Protein AF-A0A1S3QV33-F1 (afdb_monomer)

pLDDT: mean 90.19, std 11.42, range [51.88, 98.81]

Structure (mmCIF, N/CA/C/O backbone):
data_AF-A0A1S3QV33-F1
#
_entry.id   AF-A0A1S3QV33-F1
#
loop_
_atom_site.group_PDB
_atom_site.id
_atom_site.type_symbol
_atom_site.label_atom_id
_atom_site.label_alt_id
_atom_site.label_comp_id
_atom_site.label_asym_id
_atom_site.label_entity_id
_atom_site.label_seq_id
_atom_site.pdbx_PDB_ins_code
_atom_site.Cartn_x
_atom_site.Cartn_y
_atom_site.Cartn_z
_atom_site.occupancy
_atom_site.B_iso_or_equiv
_atom_site.auth_seq_id
_atom_site.auth_comp_id
_atom_site.auth_asym_id
_atom_site.auth_atom_id
_atom_site.pdbx_PDB_model_num
ATOM 1 N N . MET A 1 1 ? -14.586 26.625 14.816 1.00 51.88 1 MET A N 1
ATOM 2 C CA . MET A 1 1 ? -14.197 25.669 15.879 1.00 51.88 1 MET A CA 1
ATOM 3 C C . MET A 1 1 ? -14.855 24.284 15.679 1.00 51.88 1 MET A C 1
ATOM 5 O O . MET A 1 1 ? -15.322 23.700 16.640 1.00 51.88 1 MET A O 1
ATOM 9 N N . VAL A 1 2 ? -14.914 23.746 14.443 1.00 61.03 2 VAL A N 1
ATOM 10 C CA . VAL A 1 2 ? -15.863 22.649 14.089 1.00 61.03 2 VAL A CA 1
ATOM 11 C C . VAL A 1 2 ? -15.194 21.387 13.500 1.00 61.03 2 VAL A C 1
ATOM 13 O O . VAL A 1 2 ? -15.803 20.328 13.431 1.00 61.03 2 VAL A O 1
ATOM 16 N N . LYS A 1 3 ? -13.914 21.447 13.099 1.00 63.41 3 LYS A N 1
ATOM 17 C CA . LYS A 1 3 ? -13.247 20.318 12.416 1.00 63.41 3 LYS A CA 1
ATOM 18 C C . LYS A 1 3 ? -12.828 19.188 13.367 1.00 63.41 3 LYS A C 1
ATOM 20 O O . LYS A 1 3 ? -12.924 18.021 13.009 1.00 63.41 3 LYS A O 1
ATOM 25 N N . ALA A 1 4 ? -12.397 19.536 14.580 1.00 67.69 4 ALA A N 1
ATOM 26 C CA . ALA A 1 4 ? -11.996 18.555 15.588 1.00 67.69 4 ALA A CA 1
ATOM 27 C C . ALA A 1 4 ? -13.192 17.729 16.097 1.00 67.69 4 ALA A C 1
ATOM 29 O O . ALA A 1 4 ? -13.063 16.530 16.315 1.00 67.69 4 ALA A O 1
ATOM 30 N N . THR A 1 5 ? -14.366 18.352 16.229 1.00 71.94 5 THR A N 1
ATOM 31 C CA . THR A 1 5 ? -15.606 17.702 16.676 1.00 71.94 5 THR A CA 1
ATOM 32 C C . THR A 1 5 ? -16.156 16.714 15.649 1.00 71.94 5 THR A C 1
ATOM 34 O O . THR A 1 5 ? -16.565 15.624 16.036 1.00 71.94 5 THR A O 1
ATOM 37 N N . ALA A 1 6 ? -16.087 17.029 14.352 1.00 72.31 6 ALA A N 1
ATOM 38 C CA . ALA A 1 6 ? -16.498 16.102 13.292 1.00 72.31 6 ALA A CA 1
ATOM 39 C C . ALA A 1 6 ? -15.635 14.821 13.269 1.00 72.31 6 ALA A C 1
ATOM 41 O O . ALA A 1 6 ? -16.159 13.713 13.242 1.00 72.31 6 ALA A O 1
ATOM 42 N N . GLN A 1 7 ? -14.310 14.963 13.399 1.00 73.75 7 GLN A N 1
ATOM 43 C CA . GLN A 1 7 ? -13.377 13.824 13.457 1.00 73.75 7 GLN A CA 1
ATOM 44 C C . GLN A 1 7 ? -13.532 12.961 14.718 1.00 73.75 7 GLN A C 1
ATOM 46 O O . GLN A 1 7 ? -13.098 11.808 14.746 1.00 73.75 7 GLN A O 1
ATOM 51 N N . LEU A 1 8 ? -14.089 13.531 15.789 1.00 73.38 8 LEU A N 1
ATOM 52 C CA . LEU A 1 8 ? -14.433 12.796 17.002 1.00 73.38 8 LEU A CA 1
ATOM 53 C C . LEU A 1 8 ? -15.736 12.010 16.814 1.00 73.38 8 LEU A C 1
ATOM 55 O O . LEU A 1 8 ? -15.776 10.850 17.209 1.00 73.38 8 LEU A O 1
ATOM 59 N N . GLN A 1 9 ? -16.753 12.589 16.162 1.00 76.94 9 GLN A N 1
ATOM 60 C CA . GLN A 1 9 ? -18.022 11.904 15.874 1.00 76.94 9 GLN A CA 1
ATOM 61 C C . GLN A 1 9 ? -17.847 10.663 14.993 1.00 76.94 9 GLN A C 1
ATOM 63 O O . GLN A 1 9 ? -18.471 9.645 15.263 1.00 76.94 9 GLN A O 1
ATOM 68 N N . GLU A 1 10 ? -16.939 10.694 14.016 1.00 85.25 10 GLU A N 1
ATOM 69 C CA . GLU A 1 10 ? -16.618 9.528 13.172 1.00 85.25 10 GLU A CA 1
ATOM 70 C C . GLU A 1 10 ? -16.055 8.325 13.956 1.00 85.25 10 GLU A C 1
ATOM 72 O O . GLU A 1 10 ? -15.995 7.214 13.434 1.00 85.25 10 GLU A O 1
ATOM 77 N N . LYS A 1 11 ? -15.625 8.525 15.208 1.00 92.06 11 LYS A N 1
ATOM 78 C CA . LYS A 1 11 ? -15.072 7.472 16.076 1.00 92.06 11 LYS A CA 1
ATOM 79 C C . LYS A 1 11 ? -16.078 6.946 17.093 1.00 92.06 11 LYS A C 1
ATOM 81 O O . LYS A 1 11 ? -15.696 6.138 17.942 1.00 92.06 11 LYS A O 1
ATOM 86 N N . ILE A 1 12 ? -17.326 7.403 17.035 1.00 95.19 12 ILE A N 1
ATOM 87 C CA . ILE A 1 12 ? -18.394 7.016 17.953 1.00 95.19 12 ILE A CA 1
ATOM 88 C C . ILE A 1 12 ? -19.408 6.152 17.206 1.00 95.19 12 ILE A C 1
ATOM 90 O O . ILE A 1 12 ? -19.854 6.480 16.112 1.00 95.19 12 ILE A O 1
ATOM 94 N N . CYS A 1 13 ? -19.780 5.028 17.811 1.00 95.69 13 CYS A N 1
ATOM 95 C CA . CYS A 1 13 ? -20.847 4.166 17.328 1.00 95.69 13 CYS A CA 1
ATOM 96 C C . CYS A 1 13 ? -22.185 4.906 17.368 1.00 95.69 13 CYS A C 1
ATOM 98 O O . CYS A 1 13 ? -22.626 5.328 18.437 1.00 95.69 13 CYS A O 1
ATOM 100 N N . SER A 1 14 ? -22.857 4.979 16.221 1.00 93.69 14 SER A N 1
ATOM 101 C CA . SER A 1 14 ? -24.175 5.602 16.057 1.00 93.69 14 SER A CA 1
ATOM 102 C C . SER A 1 14 ? -25.280 4.949 16.891 1.00 93.69 14 SER A C 1
ATOM 104 O O . SER A 1 14 ? -26.233 5.624 17.262 1.00 93.69 14 SER A O 1
ATOM 106 N N . HIS A 1 15 ? -25.164 3.651 17.187 1.00 93.75 15 HIS A N 1
ATOM 107 C CA . HIS A 1 15 ? -26.192 2.891 17.908 1.00 93.75 15 HIS A CA 1
ATOM 108 C C . HIS A 1 15 ? -26.019 2.935 19.427 1.00 93.75 15 HIS A C 1
ATOM 110 O O . HIS A 1 15 ? -26.995 2.925 20.168 1.00 93.75 15 HIS A O 1
ATOM 116 N N . HIS A 1 16 ? -24.772 2.981 19.893 1.00 95.94 16 HIS A N 1
ATOM 117 C CA . HIS A 1 16 ? -24.439 2.746 21.298 1.00 95.94 16 HIS A CA 1
ATOM 118 C C . HIS A 1 16 ? -23.801 3.950 21.996 1.00 95.94 16 HIS A C 1
ATOM 120 O O . HIS A 1 16 ? -23.610 3.911 23.213 1.00 95.94 16 HIS A O 1
ATOM 126 N N . ASP A 1 17 ? -23.428 4.989 21.242 1.00 94.50 17 ASP A N 1
ATOM 127 C CA . ASP A 1 17 ? -22.710 6.164 21.745 1.00 94.50 17 ASP A CA 1
ATOM 128 C C . ASP A 1 17 ? -21.451 5.762 22.547 1.00 94.50 17 ASP A C 1
ATOM 130 O O . ASP A 1 17 ? -21.244 6.103 23.717 1.00 94.50 17 ASP A O 1
ATOM 134 N N . LYS A 1 18 ? -20.642 4.885 21.939 1.00 95.50 18 LYS A N 1
ATOM 135 C CA . LYS A 1 18 ? -19.381 4.343 22.483 1.00 95.50 18 LYS A CA 1
ATOM 136 C C . LYS A 1 18 ? -18.292 4.403 21.423 1.00 95.50 18 LYS A C 1
ATOM 138 O O . LYS A 1 18 ? -18.596 4.347 20.234 1.00 95.50 18 LYS A O 1
ATOM 143 N N . LEU A 1 19 ? -17.031 4.468 21.844 1.00 95.94 19 LEU A N 1
ATOM 144 C CA . LEU A 1 19 ? -15.897 4.498 20.921 1.00 95.94 19 LEU A CA 1
ATOM 145 C C . LEU A 1 19 ? -15.810 3.220 20.070 1.00 95.94 19 LEU A C 1
ATOM 147 O O . LEU A 1 19 ? -16.067 2.108 20.539 1.00 95.94 19 LEU A O 1
ATOM 151 N N . LEU A 1 20 ? -15.419 3.396 18.810 1.00 97.31 20 LEU A N 1
ATOM 152 C CA . LEU A 1 20 ? -15.164 2.324 17.849 1.00 97.31 20 LEU A CA 1
ATOM 153 C C . LEU A 1 20 ? -13.761 1.729 18.062 1.00 97.31 20 LEU A C 1
ATOM 155 O O . LEU A 1 20 ? -12.813 2.033 17.336 1.00 97.31 20 LEU A O 1
ATOM 159 N N . GLU A 1 21 ? -13.613 0.921 19.110 1.00 97.50 21 GLU A N 1
ATOM 160 C CA . GLU A 1 21 ? -12.320 0.360 19.541 1.00 97.50 21 GLU A CA 1
ATOM 161 C C . GLU A 1 21 ? -12.072 -1.076 19.064 1.00 97.50 21 GLU A C 1
ATOM 163 O O . GLU A 1 21 ? -10.967 -1.603 19.219 1.00 97.50 21 GLU A O 1
ATOM 168 N N . VAL A 1 22 ? -13.072 -1.702 18.444 1.00 98.31 22 VAL A N 1
ATOM 169 C CA . VAL A 1 22 ? -13.009 -3.067 17.918 1.00 98.31 22 VAL A CA 1
ATOM 170 C C . VAL A 1 22 ? -13.102 -3.015 16.397 1.00 98.31 22 VAL A C 1
ATOM 172 O O . VAL A 1 22 ? -13.780 -2.164 15.836 1.00 98.31 22 VAL A O 1
ATOM 175 N N . TYR A 1 23 ? -12.408 -3.912 15.711 1.00 98.56 23 TYR A N 1
ATOM 176 C CA . TYR A 1 23 ? -12.533 -4.111 14.277 1.00 98.56 23 TYR A CA 1
ATOM 177 C C . TYR A 1 23 ? -13.100 -5.501 14.009 1.00 98.56 23 TYR A C 1
ATOM 179 O O . TYR A 1 23 ? -12.523 -6.503 14.435 1.00 98.56 23 TYR A O 1
ATOM 187 N N . CYS A 1 24 ? -14.224 -5.559 13.300 1.00 98.50 24 CYS A N 1
ATOM 188 C CA . CYS A 1 24 ? -14.791 -6.796 12.790 1.00 98.50 24 CYS A CA 1
ATOM 189 C C . CYS A 1 24 ? -14.147 -7.121 11.442 1.00 98.50 24 CYS A C 1
ATOM 191 O O . CYS A 1 24 ? -14.271 -6.354 10.488 1.00 98.50 24 CYS A O 1
ATOM 193 N N . ARG A 1 25 ? -13.450 -8.255 11.355 1.00 98.31 25 ARG A N 1
ATOM 194 C CA . ARG A 1 25 ? -12.799 -8.725 10.126 1.00 98.31 25 ARG A CA 1
ATOM 195 C C . ARG A 1 25 ? -13.782 -9.319 9.136 1.00 98.31 25 ARG A C 1
ATOM 197 O O . ARG A 1 25 ? -13.601 -9.112 7.942 1.00 98.31 25 ARG A O 1
ATOM 204 N N . THR A 1 26 ? -14.819 -9.987 9.633 1.00 98.38 26 THR A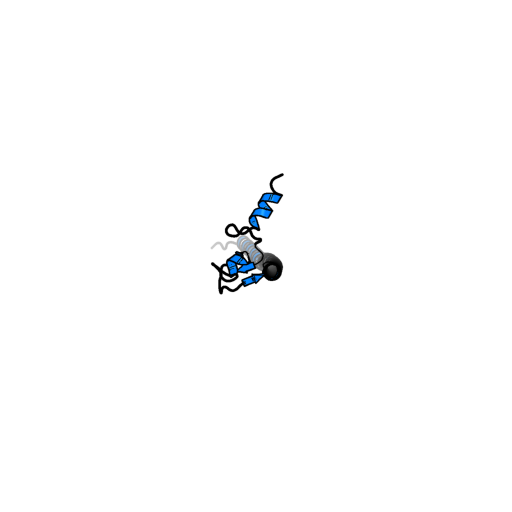 N 1
ATOM 205 C CA . THR A 1 26 ? -15.895 -10.545 8.807 1.00 98.38 26 THR A CA 1
ATOM 206 C C . THR A 1 26 ? -16.569 -9.453 7.976 1.00 98.38 26 THR A C 1
ATOM 208 O O . THR A 1 26 ? -16.659 -9.580 6.758 1.00 98.38 26 THR A O 1
ATOM 211 N N . ASP A 1 27 ? -16.927 -8.336 8.615 1.00 97.94 27 ASP A N 1
ATOM 212 C CA . ASP A 1 27 ? -17.643 -7.229 7.960 1.00 97.94 27 ASP A CA 1
ATOM 213 C C . ASP A 1 27 ? -16.732 -6.067 7.547 1.00 97.94 27 ASP A C 1
ATOM 215 O O . ASP A 1 27 ? -17.171 -5.101 6.932 1.00 97.94 27 ASP A O 1
ATOM 219 N N . GLN A 1 28 ? -15.447 -6.149 7.892 1.00 97.50 28 GLN A N 1
ATOM 220 C CA . GLN A 1 28 ? -14.415 -5.161 7.583 1.00 97.50 28 GLN A CA 1
ATOM 221 C C . GLN A 1 28 ? -14.720 -3.732 8.068 1.00 97.50 28 GLN A C 1
ATOM 223 O O . GLN A 1 28 ? -14.476 -2.753 7.360 1.00 97.50 28 GLN A O 1
ATOM 228 N N . GLN A 1 29 ? -15.195 -3.601 9.306 1.00 96.75 29 GLN A N 1
ATOM 229 C CA . GLN A 1 29 ? -15.601 -2.318 9.885 1.00 96.75 29 GLN A CA 1
ATOM 230 C C . GLN A 1 29 ? -15.155 -2.139 11.337 1.00 96.75 29 GLN A C 1
ATOM 232 O O . GLN A 1 29 ? -15.010 -3.103 12.091 1.00 96.75 29 GLN A O 1
ATOM 237 N N . CYS A 1 30 ? -14.952 -0.881 11.736 1.00 97.38 30 CYS A N 1
ATOM 238 C CA . CYS A 1 30 ? -14.743 -0.520 13.135 1.00 97.38 30 CYS A CA 1
ATOM 239 C C . CYS A 1 30 ? -16.097 -0.451 13.853 1.00 97.38 30 CYS A C 1
ATOM 241 O O . CYS A 1 30 ? -16.995 0.255 13.406 1.00 97.38 30 CYS A O 1
ATOM 243 N N . ILE A 1 31 ? -16.213 -1.140 14.982 1.00 97.94 31 ILE A N 1
ATOM 244 C CA . ILE A 1 31 ? -17.416 -1.261 15.810 1.00 97.94 31 ILE A CA 1
ATOM 245 C C . ILE A 1 31 ? -17.071 -0.961 17.277 1.00 97.94 31 ILE A C 1
ATOM 247 O O . ILE A 1 31 ? -15.900 -0.935 17.666 1.00 97.94 31 ILE A O 1
ATOM 251 N N . CYS A 1 32 ? -18.078 -0.716 18.116 1.00 98.00 32 CYS A N 1
ATOM 252 C CA . CYS A 1 32 ? -17.865 -0.612 19.561 1.00 98.00 32 CYS A CA 1
ATOM 253 C C . CYS A 1 32 ? -17.968 -1.988 20.234 1.00 98.00 32 CYS A C 1
ATOM 255 O O . CYS A 1 32 ? -18.406 -2.964 19.628 1.00 98.00 32 CYS A O 1
ATOM 257 N N . TYR A 1 33 ? -17.615 -2.068 21.518 1.00 96.94 33 TYR A N 1
ATOM 258 C CA . TYR A 1 33 ? -17.691 -3.325 22.266 1.00 96.94 33 TYR A CA 1
ATOM 259 C C . TYR A 1 33 ? -19.121 -3.892 22.366 1.00 96.94 33 TYR A C 1
ATOM 261 O O . TYR A 1 33 ? -19.300 -5.103 22.297 1.00 96.94 33 TYR A O 1
ATOM 269 N N . LEU A 1 34 ? -20.155 -3.047 22.458 1.00 97.75 34 LEU A N 1
ATOM 270 C CA . LEU A 1 34 ? -21.543 -3.524 22.554 1.00 97.75 34 LEU A CA 1
ATOM 271 C C . LEU A 1 34 ? -22.013 -4.208 21.261 1.00 97.75 34 LEU A C 1
ATOM 273 O O . LEU A 1 34 ? -22.610 -5.277 21.327 1.00 97.75 34 LEU A O 1
ATOM 277 N N . CYS A 1 35 ? -21.621 -3.680 20.098 1.00 97.88 35 CYS A N 1
ATOM 278 C CA . CYS A 1 35 ? -21.863 -4.300 18.793 1.00 97.88 35 CYS A CA 1
ATOM 279 C C . CYS A 1 35 ? -21.315 -5.734 18.699 1.00 97.88 35 CYS A C 1
ATOM 281 O O . CYS A 1 35 ? -21.901 -6.561 18.009 1.00 97.88 35 CYS A O 1
ATOM 283 N N . THR A 1 36 ? -20.224 -6.058 19.409 1.00 97.44 36 THR A N 1
ATOM 284 C CA . THR A 1 36 ? -19.654 -7.421 19.407 1.00 97.44 36 THR A CA 1
ATOM 285 C C . THR A 1 36 ? -20.557 -8.449 20.086 1.00 97.44 36 THR A C 1
ATOM 287 O O . THR A 1 36 ? -20.441 -9.642 19.817 1.00 97.44 36 THR A O 1
ATOM 290 N N . MET A 1 37 ? -21.439 -7.997 20.979 1.00 96.06 37 MET A N 1
ATOM 291 C CA . MET A 1 37 ? -22.360 -8.850 21.731 1.00 96.06 37 MET A CA 1
ATOM 292 C C . MET A 1 37 ? -23.749 -8.932 21.085 1.00 96.06 37 MET A C 1
ATOM 294 O O . MET A 1 37 ? -24.555 -9.761 21.511 1.00 96.06 37 MET A O 1
ATOM 298 N N . ASP A 1 38 ? -24.007 -8.099 20.075 1.00 95.38 38 ASP A N 1
ATOM 299 C CA . ASP A 1 38 ? -25.293 -7.962 19.393 1.00 95.38 38 ASP A CA 1
ATOM 300 C C . ASP A 1 38 ? -25.152 -8.324 17.902 1.00 95.38 38 ASP A C 1
ATOM 302 O O . ASP A 1 38 ? -24.912 -9.489 17.584 1.00 95.38 38 ASP A O 1
ATOM 306 N N . GLU A 1 39 ? -25.215 -7.345 16.994 1.00 97.00 39 GLU A N 1
ATOM 307 C CA . GLU A 1 39 ? -25.162 -7.545 15.535 1.00 97.00 39 GLU A CA 1
ATOM 308 C C . GLU A 1 39 ? -23.934 -8.339 15.049 1.00 97.00 39 GLU A C 1
ATOM 310 O O . GLU A 1 39 ? -24.046 -9.132 14.119 1.00 97.00 39 GLU A O 1
ATOM 315 N N . HIS A 1 40 ? -22.775 -8.190 15.703 1.00 97.88 40 HIS A N 1
ATOM 316 C CA . HIS A 1 40 ? -21.525 -8.862 15.314 1.00 97.88 40 HIS A CA 1
ATOM 317 C C . HIS A 1 40 ? -21.185 -10.065 16.198 1.00 97.88 40 HIS A C 1
ATOM 319 O O . HIS A 1 40 ? -20.021 -10.473 16.295 1.00 97.88 40 HIS A O 1
ATOM 325 N N . LYS A 1 41 ? -22.179 -10.636 16.883 1.00 97.69 41 LYS A N 1
ATOM 326 C CA . LYS A 1 41 ? -21.964 -11.783 17.762 1.00 97.69 41 LYS A CA 1
ATOM 327 C C . LYS A 1 41 ? -21.450 -12.989 16.975 1.00 97.69 41 LYS A C 1
ATOM 329 O O . LYS A 1 41 ? -22.115 -13.515 16.091 1.00 97.69 41 LYS A O 1
ATOM 334 N N . GLY A 1 42 ? -20.269 -13.468 17.363 1.00 97.44 42 GLY A N 1
ATOM 335 C CA . GLY A 1 42 ? -19.613 -14.620 16.737 1.00 97.44 42 GLY A CA 1
ATOM 336 C C . GLY A 1 42 ? -18.788 -14.288 15.489 1.00 97.44 42 GLY A C 1
ATOM 337 O O . GLY A 1 42 ? -18.207 -15.201 14.908 1.00 97.44 42 GLY A O 1
ATOM 338 N N . HIS A 1 43 ? -18.697 -13.018 15.086 1.00 98.62 43 HIS A N 1
ATOM 339 C CA . HIS A 1 43 ? -17.799 -12.604 14.009 1.00 98.62 43 HIS A CA 1
ATOM 340 C C . HIS A 1 43 ? -16.336 -12.603 14.468 1.00 98.62 43 HIS A C 1
ATOM 342 O O . HIS A 1 43 ? -16.036 -12.450 15.657 1.00 98.62 43 HIS A O 1
ATOM 348 N N . ASP A 1 44 ? -15.412 -12.724 13.510 1.00 98.50 44 ASP A N 1
ATOM 349 C CA . ASP A 1 44 ? -13.989 -12.540 13.791 1.00 98.50 44 ASP A CA 1
ATOM 350 C C . ASP A 1 44 ? -13.746 -11.066 14.126 1.00 98.50 44 ASP A C 1
ATOM 352 O O . ASP A 1 44 ? -13.988 -10.171 13.307 1.00 98.50 44 ASP A O 1
ATOM 356 N N . THR A 1 45 ? -13.313 -10.806 15.355 1.00 98.50 45 THR A N 1
ATOM 357 C CA . THR A 1 45 ? -13.101 -9.458 15.872 1.00 98.50 45 THR A CA 1
ATOM 358 C C . THR A 1 45 ? -11.753 -9.356 16.568 1.00 98.50 45 THR A C 1
ATOM 360 O O . THR A 1 45 ? -11.287 -10.271 17.245 1.00 98.50 45 THR A O 1
ATOM 363 N N . VAL A 1 46 ? -11.116 -8.202 16.404 1.00 98.44 46 VAL A N 1
ATOM 364 C CA . VAL A 1 46 ? -9.839 -7.845 17.033 1.00 98.44 46 VAL A CA 1
ATOM 365 C C . VAL A 1 46 ? -9.895 -6.396 17.507 1.00 98.44 46 VAL A C 1
ATOM 367 O O . VAL A 1 46 ? -10.817 -5.662 17.159 1.00 98.44 46 VAL A O 1
ATOM 370 N N . SER A 1 47 ? -8.912 -5.925 18.276 1.00 98.56 47 SER A N 1
ATOM 371 C CA . SER A 1 47 ? -8.858 -4.491 18.585 1.00 98.56 47 SER A CA 1
ATOM 372 C C . SER A 1 47 ? -8.562 -3.673 17.322 1.00 98.56 47 SER A C 1
ATOM 374 O O . SER A 1 47 ? -7.736 -4.050 16.485 1.00 98.56 47 SER A O 1
ATOM 376 N N . ALA A 1 48 ? -9.192 -2.505 17.198 1.00 97.69 48 ALA A N 1
ATOM 377 C CA . ALA A 1 48 ? -8.964 -1.596 16.076 1.00 97.69 48 ALA A CA 1
ATOM 378 C C . ALA A 1 48 ? -7.511 -1.091 16.015 1.00 97.69 48 ALA A C 1
ATOM 380 O O . ALA A 1 48 ? -7.024 -0.697 14.953 1.00 97.69 48 ALA A O 1
ATOM 381 N N . ALA A 1 49 ? -6.803 -1.080 17.149 1.00 97.94 49 ALA A N 1
ATOM 382 C CA . ALA A 1 49 ? -5.379 -0.769 17.203 1.00 97.94 49 ALA A CA 1
ATOM 383 C C . ALA A 1 49 ? -4.526 -1.898 16.602 1.00 97.94 49 ALA A C 1
ATOM 385 O O . ALA A 1 49 ? -3.660 -1.620 15.773 1.00 97.94 49 ALA A O 1
ATOM 386 N N . ALA A 1 50 ? -4.792 -3.157 16.969 1.00 98.44 50 ALA A N 1
ATOM 387 C CA . ALA A 1 50 ? -4.065 -4.304 16.430 1.00 98.44 50 ALA A CA 1
ATOM 388 C C . ALA A 1 50 ? -4.273 -4.434 14.915 1.00 98.44 50 ALA A C 1
ATOM 390 O O . ALA A 1 50 ? -3.301 -4.567 14.172 1.00 98.44 50 ALA A O 1
ATOM 391 N N . GLU A 1 51 ? -5.519 -4.305 14.448 1.00 98.44 51 GLU A N 1
ATOM 392 C CA . GLU A 1 51 ? -5.813 -4.351 13.015 1.00 98.44 51 GLU A CA 1
ATOM 393 C C . GLU A 1 51 ? -5.139 -3.203 12.25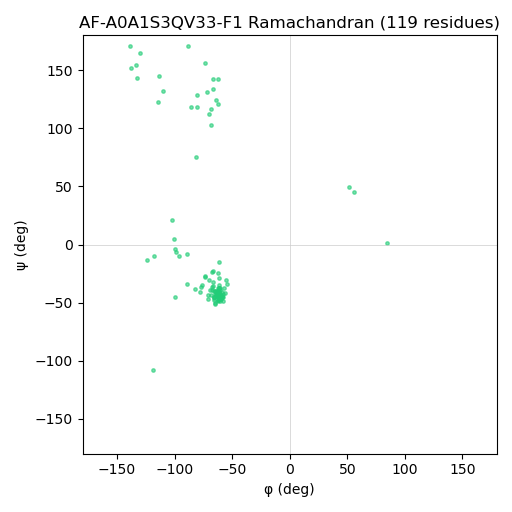3 1.00 98.44 51 GLU A C 1
ATOM 395 O O . GLU A 1 51 ? -4.592 -3.419 11.172 1.00 98.44 51 GLU A O 1
ATOM 400 N N . ARG A 1 52 ? -5.115 -1.983 12.811 1.00 98.00 52 ARG A N 1
ATOM 401 C CA . ARG A 1 52 ? -4.396 -0.859 12.188 1.00 98.00 52 ARG A CA 1
ATOM 402 C C . ARG A 1 52 ? -2.914 -1.150 12.022 1.00 98.00 52 ARG A C 1
ATOM 404 O O . ARG A 1 52 ? -2.379 -0.881 10.952 1.00 98.00 52 ARG A O 1
ATOM 411 N N . THR A 1 53 ? -2.263 -1.688 13.050 1.00 98.56 53 THR A N 1
ATOM 412 C CA . THR A 1 53 ? -0.844 -2.057 12.981 1.00 98.56 53 THR A CA 1
ATOM 413 C C . THR A 1 53 ? -0.600 -3.081 11.877 1.00 98.56 53 THR A C 1
ATOM 415 O O . THR A 1 53 ? 0.314 -2.912 11.070 1.00 98.56 53 THR A O 1
ATOM 418 N N . GLU A 1 54 ? -1.449 -4.104 11.790 1.00 98.38 54 GLU A N 1
ATOM 419 C CA . GLU A 1 54 ? -1.327 -5.143 10.770 1.00 98.38 54 GLU A CA 1
ATOM 420 C C . GLU A 1 54 ? -1.558 -4.596 9.355 1.00 98.38 54 GLU A C 1
ATOM 422 O O . GLU A 1 54 ? -0.724 -4.794 8.469 1.00 98.38 54 GLU A O 1
ATOM 427 N N . LYS A 1 55 ? -2.624 -3.816 9.138 1.00 97.81 55 LYS A N 1
ATOM 428 C CA . LYS A 1 55 ? -2.879 -3.174 7.840 1.00 97.81 55 LYS A CA 1
ATOM 429 C C . LYS A 1 55 ? -1.772 -2.197 7.450 1.00 97.81 55 LYS A C 1
ATOM 431 O O . LYS A 1 55 ? -1.359 -2.181 6.294 1.00 97.81 55 LYS A O 1
ATOM 436 N N . GLN A 1 56 ? -1.245 -1.418 8.394 1.00 98.62 56 GLN A N 1
ATOM 437 C CA . GLN A 1 56 ? -0.133 -0.500 8.137 1.00 98.62 56 GLN A CA 1
ATOM 438 C C . GLN A 1 56 ? 1.131 -1.258 7.710 1.00 98.62 56 GLN A C 1
ATOM 440 O O . GLN A 1 56 ? 1.819 -0.837 6.778 1.00 98.62 56 GLN A O 1
ATOM 445 N N . ARG A 1 57 ? 1.418 -2.399 8.348 1.00 98.56 57 ARG A N 1
ATOM 446 C CA . ARG A 1 57 ? 2.526 -3.287 7.976 1.00 98.56 57 ARG A CA 1
ATOM 447 C C . ARG A 1 57 ? 2.345 -3.837 6.559 1.00 98.56 57 ARG A C 1
ATOM 449 O O . ARG A 1 57 ? 3.274 -3.765 5.755 1.00 98.56 57 ARG A O 1
ATOM 456 N N . GLN A 1 58 ? 1.155 -4.344 6.235 1.00 98.50 58 GLN A N 1
ATOM 457 C CA . GLN A 1 58 ? 0.837 -4.860 4.899 1.00 98.50 58 GLN A CA 1
ATOM 458 C C . GLN A 1 58 ? 0.953 -3.775 3.818 1.00 98.50 58 GLN A C 1
ATOM 460 O O . GLN A 1 58 ? 1.556 -4.012 2.769 1.00 98.50 58 GLN A O 1
ATOM 465 N N . LEU A 1 59 ? 0.442 -2.569 4.087 1.00 98.62 59 LEU A N 1
ATOM 466 C CA . LEU A 1 59 ? 0.580 -1.418 3.192 1.00 98.62 59 LEU A CA 1
ATOM 467 C C . LEU A 1 59 ? 2.051 -1.060 2.959 1.00 98.62 59 LEU A C 1
ATOM 469 O O . LEU A 1 59 ? 2.445 -0.867 1.810 1.00 98.62 59 LEU A O 1
ATOM 473 N N . GLY A 1 60 ? 2.871 -1.045 4.014 1.00 98.56 60 GLY A N 1
ATOM 474 C CA . GLY A 1 60 ? 4.311 -0.804 3.903 1.00 98.56 60 GLY A CA 1
ATOM 475 C C . GLY A 1 60 ? 5.012 -1.827 3.004 1.00 98.56 60 GLY A C 1
ATOM 476 O O . GLY A 1 60 ? 5.767 -1.449 2.109 1.00 98.56 60 GLY A O 1
ATOM 477 N N . MET A 1 61 ? 4.706 -3.118 3.164 1.00 98.62 61 MET A N 1
ATOM 478 C CA . MET A 1 61 ? 5.246 -4.170 2.292 1.00 98.62 61 MET A CA 1
ATOM 479 C C . MET A 1 61 ? 4.791 -4.014 0.835 1.00 98.62 61 MET A C 1
ATOM 481 O O . MET A 1 61 ? 5.588 -4.171 -0.092 1.00 98.62 61 MET A O 1
ATOM 485 N N . SER A 1 62 ? 3.514 -3.688 0.616 1.00 98.56 62 SER A N 1
ATOM 486 C CA . SER A 1 62 ? 2.982 -3.452 -0.728 1.00 98.56 62 SER A CA 1
ATOM 487 C C . SER A 1 62 ? 3.666 -2.256 -1.394 1.00 98.56 62 SER A C 1
ATOM 489 O O . SER A 1 62 ? 4.050 -2.336 -2.561 1.00 98.56 62 SER A O 1
ATOM 491 N N . GLN A 1 63 ? 3.879 -1.168 -0.651 1.00 98.75 63 GLN A N 1
ATOM 492 C CA . GLN A 1 63 ? 4.582 0.018 -1.136 1.00 98.75 63 GLN A CA 1
ATOM 493 C C . GLN A 1 63 ? 6.026 -0.306 -1.538 1.00 98.75 63 GLN A C 1
ATOM 495 O O . GLN A 1 63 ? 6.447 0.066 -2.633 1.00 98.75 63 GLN A O 1
ATOM 500 N N . GLN A 1 64 ? 6.755 -1.060 -0.707 1.00 98.69 64 GLN A N 1
ATOM 501 C CA . GLN A 1 64 ? 8.112 -1.519 -1.026 1.00 98.69 64 GLN A CA 1
ATOM 502 C C . GLN A 1 64 ? 8.142 -2.351 -2.312 1.00 98.69 64 GLN A C 1
ATOM 504 O O . GLN A 1 64 ? 8.978 -2.117 -3.183 1.00 98.69 64 GLN A O 1
ATOM 509 N N . LYS A 1 65 ? 7.189 -3.275 -2.484 1.00 98.69 65 LYS A N 1
ATOM 510 C CA . LYS A 1 65 ? 7.094 -4.104 -3.694 1.00 98.69 65 LYS A CA 1
ATOM 511 C C . LYS A 1 65 ? 6.814 -3.273 -4.948 1.00 98.69 65 LYS A C 1
ATOM 513 O O . LYS A 1 65 ? 7.371 -3.550 -6.008 1.00 98.69 65 LYS A O 1
ATOM 518 N N . VAL A 1 66 ? 5.951 -2.261 -4.849 1.00 98.75 66 VAL A N 1
ATOM 519 C CA . VAL A 1 66 ? 5.687 -1.334 -5.962 1.00 98.75 66 VAL A CA 1
ATOM 520 C C . VAL A 1 66 ? 6.947 -0.542 -6.311 1.00 98.75 66 VAL A C 1
ATOM 522 O O . VAL A 1 66 ? 7.287 -0.447 -7.487 1.00 98.75 66 VAL A O 1
ATOM 525 N N . GLN A 1 67 ? 7.670 -0.036 -5.310 1.00 98.75 67 GLN A N 1
ATOM 526 C CA . GLN A 1 67 ? 8.906 0.717 -5.519 1.00 98.75 67 GLN A CA 1
ATOM 527 C C . GLN A 1 67 ? 10.005 -0.136 -6.166 1.00 98.75 67 GLN A C 1
ATOM 529 O O . GLN A 1 67 ? 10.654 0.320 -7.103 1.00 98.75 67 GLN A O 1
ATOM 534 N N . GLN A 1 68 ? 10.173 -1.386 -5.727 1.00 98.81 68 GLN A N 1
ATOM 535 C CA . GLN A 1 68 ? 11.124 -2.319 -6.332 1.00 98.81 68 GLN A CA 1
ATOM 536 C C . GLN A 1 68 ? 10.795 -2.571 -7.808 1.00 98.81 68 GLN A C 1
ATOM 538 O O . GLN A 1 68 ? 11.656 -2.425 -8.671 1.00 98.81 68 GLN A O 1
ATOM 543 N N . ARG A 1 69 ? 9.525 -2.869 -8.116 1.00 98.75 69 ARG A N 1
ATOM 544 C CA . ARG A 1 69 ? 9.079 -3.070 -9.502 1.00 98.75 69 ARG A CA 1
ATOM 545 C C . ARG A 1 69 ? 9.291 -1.825 -10.355 1.00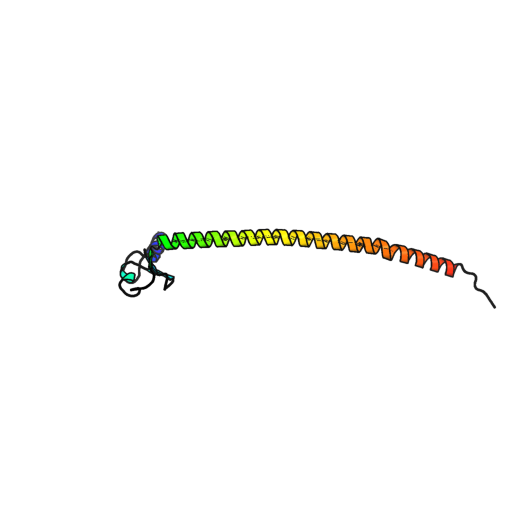 98.75 69 ARG A C 1
ATOM 547 O O . ARG A 1 69 ? 9.613 -1.948 -11.529 1.00 98.75 69 ARG A O 1
ATOM 554 N N . PHE A 1 70 ? 9.091 -0.637 -9.792 1.00 98.75 70 PHE A N 1
ATOM 555 C CA . PHE A 1 70 ? 9.343 0.610 -10.504 1.00 98.75 70 PHE A CA 1
ATOM 556 C C . PHE A 1 70 ? 10.826 0.744 -10.882 1.00 98.75 70 PHE A C 1
ATOM 558 O O . PHE A 1 70 ? 11.130 0.945 -12.053 1.00 98.75 70 PHE A O 1
ATOM 565 N N . GLN A 1 71 ? 11.739 0.516 -9.934 1.00 98.75 71 GLN A N 1
ATOM 566 C CA . GLN A 1 71 ? 13.187 0.556 -10.182 1.00 98.75 71 GLN A CA 1
ATOM 567 C C . GLN A 1 71 ? 13.639 -0.484 -11.216 1.00 98.75 71 GLN A C 1
ATOM 569 O O . GLN A 1 71 ? 14.462 -0.189 -12.083 1.00 98.75 71 GLN A O 1
ATOM 574 N N . GLU A 1 72 ? 13.086 -1.698 -11.159 1.00 98.81 72 GLU A N 1
ATOM 575 C CA . GLU A 1 72 ? 13.342 -2.738 -12.163 1.00 98.81 72 GLU A CA 1
ATOM 576 C C . GLU A 1 72 ? 12.918 -2.273 -13.560 1.00 98.81 72 GLU A C 1
ATOM 578 O O . GLU A 1 72 ? 13.692 -2.388 -14.510 1.00 98.81 72 GLU A O 1
ATOM 583 N N . ARG A 1 73 ? 11.731 -1.666 -13.687 1.00 98.81 73 ARG A N 1
ATOM 584 C CA . ARG A 1 73 ? 11.241 -1.141 -14.970 1.00 98.81 73 ARG A CA 1
ATOM 585 C C . ARG A 1 73 ? 12.055 0.041 -15.484 1.00 98.81 73 ARG A C 1
ATOM 587 O O . ARG A 1 73 ? 12.273 0.130 -16.689 1.00 98.81 73 ARG A O 1
ATOM 594 N N . GLU A 1 74 ? 12.542 0.918 -14.611 1.00 98.75 74 GLU A N 1
ATOM 595 C CA . GLU A 1 74 ? 13.464 1.991 -15.008 1.00 98.75 74 GLU A CA 1
ATOM 596 C C . GLU A 1 74 ? 14.776 1.431 -15.571 1.00 98.75 74 GLU A C 1
ATOM 598 O O . GLU A 1 74 ? 15.289 1.931 -16.577 1.00 98.75 74 GLU A O 1
ATOM 603 N N . LYS A 1 75 ? 15.304 0.363 -14.961 1.00 98.75 75 LYS A N 1
ATOM 604 C CA . LYS A 1 75 ? 16.501 -0.321 -15.454 1.00 98.75 75 LYS A CA 1
ATOM 605 C C . LYS A 1 75 ? 16.255 -0.972 -16.817 1.00 98.75 75 LYS A C 1
ATOM 607 O O . LYS A 1 75 ? 17.025 -0.718 -17.741 1.00 98.75 75 LYS A O 1
ATOM 612 N N . GLU A 1 76 ? 15.176 -1.743 -16.957 1.00 98.69 76 GLU A N 1
ATOM 613 C CA . GLU A 1 76 ? 14.787 -2.368 -18.231 1.00 98.69 76 GLU A CA 1
ATOM 614 C C . GLU A 1 76 ? 14.622 -1.323 -19.345 1.00 98.69 76 GLU A C 1
ATOM 616 O O . GLU A 1 76 ? 15.087 -1.518 -20.468 1.00 98.69 76 GLU A O 1
ATOM 621 N N . LEU A 1 77 ? 14.005 -0.177 -19.034 1.00 98.81 77 LEU A N 1
ATOM 622 C CA . LEU A 1 77 ? 13.825 0.909 -19.995 1.00 98.81 77 LEU A CA 1
ATOM 623 C C . LEU A 1 77 ? 15.169 1.472 -20.471 1.00 98.81 77 LEU A C 1
ATOM 625 O O . LEU A 1 77 ? 15.345 1.713 -21.666 1.00 98.81 77 LEU A O 1
ATOM 629 N N . LYS A 1 78 ? 16.126 1.661 -19.558 1.00 98.62 78 LYS A N 1
ATOM 630 C CA . LYS A 1 78 ? 17.467 2.150 -19.896 1.00 98.62 78 LYS A CA 1
ATOM 631 C C . LYS A 1 78 ? 18.234 1.156 -20.771 1.00 98.62 7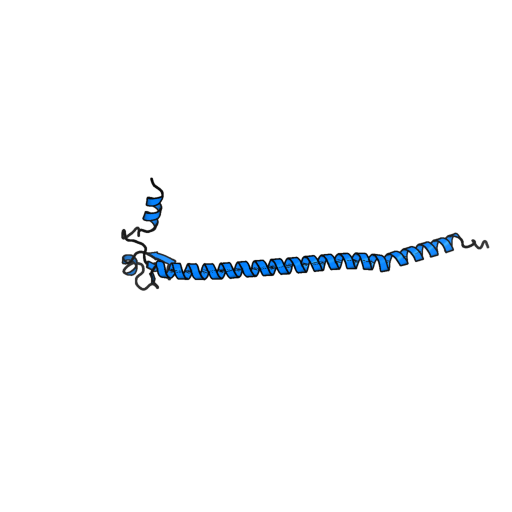8 LYS A C 1
ATOM 633 O O . LYS A 1 78 ? 18.874 1.567 -21.738 1.00 98.62 78 LYS A O 1
ATOM 638 N N . GLU A 1 79 ? 18.155 -0.136 -20.460 1.00 98.56 79 GLU A N 1
ATOM 639 C CA . GLU A 1 79 ? 18.770 -1.198 -21.266 1.00 98.56 79 GLU A CA 1
ATOM 640 C C . GLU A 1 79 ? 18.166 -1.241 -22.675 1.00 98.56 79 GLU A C 1
ATOM 642 O O . GLU A 1 79 ? 18.895 -1.277 -23.669 1.00 98.56 79 GLU A O 1
ATOM 647 N N . LEU A 1 80 ? 16.838 -1.131 -22.782 1.00 98.50 80 LEU A N 1
ATOM 648 C CA . LEU A 1 80 ? 16.150 -1.084 -24.069 1.00 98.50 80 LEU A CA 1
ATOM 649 C C . LEU A 1 80 ? 16.550 0.151 -24.891 1.00 98.50 80 LEU A C 1
ATOM 651 O O . LEU A 1 80 ? 16.798 0.038 -26.091 1.00 98.50 80 LEU A O 1
ATOM 655 N N . GLN A 1 81 ? 16.661 1.322 -24.259 1.00 98.44 81 GLN A N 1
ATOM 656 C CA . GLN A 1 81 ? 17.128 2.545 -24.922 1.00 98.44 81 GLN A CA 1
ATOM 657 C C . GLN A 1 81 ? 18.546 2.384 -25.486 1.00 98.44 81 GLN A C 1
ATOM 659 O O . GLN A 1 81 ? 18.798 2.773 -26.627 1.00 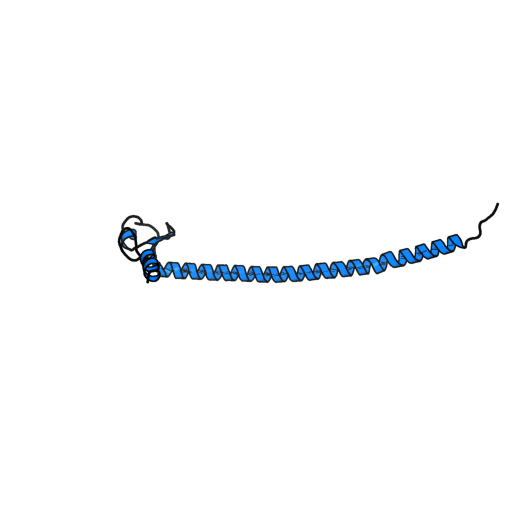98.44 81 GLN A O 1
ATOM 664 N N . GLN A 1 82 ? 19.458 1.774 -24.722 1.00 98.12 82 GLN A N 1
ATOM 665 C CA . GLN A 1 82 ? 20.822 1.496 -25.180 1.00 98.12 82 GLN A CA 1
ATOM 666 C C . GLN A 1 82 ? 20.843 0.511 -26.354 1.00 98.12 82 GLN A C 1
ATOM 668 O O . GLN A 1 82 ? 21.557 0.743 -27.330 1.00 98.12 82 GLN A O 1
ATOM 673 N N . ALA A 1 83 ? 20.038 -0.552 -26.294 1.00 97.56 83 ALA A N 1
ATOM 674 C CA . ALA A 1 83 ? 19.933 -1.528 -27.375 1.00 97.56 83 ALA A CA 1
ATOM 675 C C . ALA A 1 83 ? 19.416 -0.887 -28.674 1.00 97.56 83 ALA A C 1
ATOM 677 O O . ALA A 1 83 ? 19.980 -1.111 -29.746 1.00 97.56 83 ALA A O 1
ATOM 678 N N . VAL A 1 84 ? 18.390 -0.034 -28.579 1.00 97.69 84 VAL A N 1
ATOM 679 C CA . VAL A 1 84 ? 17.855 0.714 -29.725 1.00 97.69 84 VAL A CA 1
ATOM 680 C C . VAL A 1 84 ? 18.914 1.635 -30.329 1.00 97.69 84 VAL A C 1
ATOM 682 O O . VAL A 1 84 ? 19.047 1.691 -31.551 1.00 97.69 84 VAL A O 1
ATOM 685 N N . GLU A 1 85 ? 19.683 2.348 -29.507 1.00 96.81 85 GLU A N 1
ATOM 686 C CA . GLU A 1 85 ? 20.718 3.254 -30.007 1.00 96.81 85 GLU A CA 1
ATOM 687 C C . GLU A 1 85 ? 21.875 2.496 -30.671 1.00 96.81 85 GLU A C 1
ATOM 689 O O . GLU A 1 85 ? 22.290 2.839 -31.778 1.00 96.81 85 GLU A O 1
ATOM 694 N N . SER A 1 86 ? 22.328 1.397 -30.062 1.0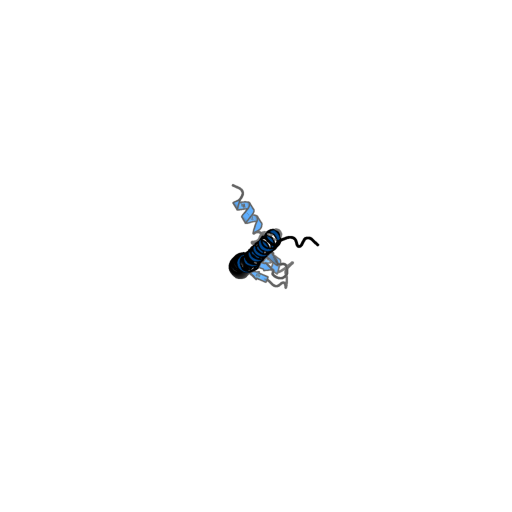0 95.94 86 SER A N 1
ATOM 695 C CA . SER A 1 86 ? 23.333 0.509 -30.655 1.00 95.94 86 SER A CA 1
ATOM 696 C C . SER A 1 86 ? 22.875 -0.046 -32.008 1.00 95.94 86 SER A C 1
ATOM 698 O O . SER A 1 86 ? 23.640 -0.043 -32.976 1.00 95.94 86 SER A O 1
ATOM 700 N N . PHE A 1 87 ? 21.606 -0.450 -32.112 1.00 95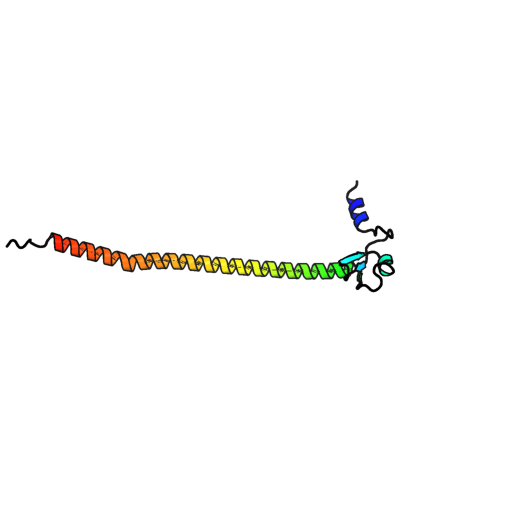.44 87 PHE A N 1
ATOM 701 C CA . PHE A 1 87 ? 21.031 -0.944 -33.358 1.00 95.44 87 PHE A CA 1
ATOM 702 C C . PHE A 1 87 ? 21.007 0.128 -34.458 1.00 95.44 87 PHE A C 1
ATOM 704 O O . PHE A 1 87 ? 21.379 -0.154 -35.599 1.00 95.44 87 PHE A O 1
ATOM 711 N N . LYS A 1 88 ? 20.645 1.378 -34.131 1.00 94.06 88 LYS A N 1
ATOM 712 C CA . LYS A 1 88 ? 20.698 2.495 -35.093 1.00 94.06 88 LYS A CA 1
ATOM 713 C C . LYS A 1 88 ? 22.111 2.729 -35.622 1.00 94.06 88 LYS A C 1
ATOM 715 O O . LYS A 1 88 ? 22.278 2.879 -36.832 1.00 94.06 88 LYS A O 1
ATOM 720 N N . VAL A 1 89 ? 23.113 2.751 -34.738 1.00 92.62 89 VAL A N 1
ATOM 721 C CA . VAL A 1 89 ? 24.522 2.929 -35.129 1.00 92.62 89 VAL A CA 1
ATOM 722 C C . VAL A 1 89 ? 24.952 1.803 -36.069 1.00 92.62 89 VAL A C 1
ATOM 724 O O . VAL A 1 89 ? 25.476 2.073 -37.148 1.00 92.62 89 VAL A O 1
ATOM 727 N N . SER A 1 90 ? 24.627 0.553 -35.725 1.00 90.56 90 SER A N 1
ATOM 728 C CA . SER A 1 90 ? 24.942 -0.612 -36.556 1.00 90.56 90 SER A CA 1
ATOM 729 C C . SER A 1 90 ? 24.319 -0.533 -37.958 1.00 90.56 90 SER A C 1
ATOM 731 O O . SER A 1 90 ? 24.998 -0.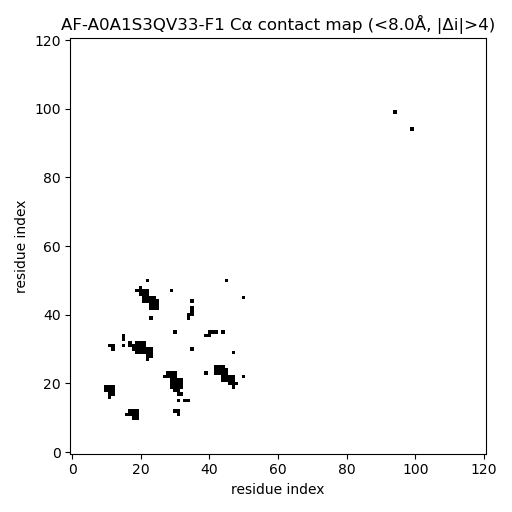823 -38.942 1.00 90.56 90 SER A O 1
ATOM 733 N N . ILE A 1 91 ? 23.069 -0.066 -38.087 1.00 85.94 91 ILE A N 1
ATOM 734 C CA . ILE A 1 91 ? 22.427 0.146 -39.397 1.00 85.94 91 ILE A CA 1
ATOM 735 C C . ILE A 1 91 ? 23.185 1.190 -40.226 1.00 85.94 91 ILE A C 1
ATOM 737 O O . ILE A 1 91 ? 23.395 0.998 -41.428 1.00 85.94 91 ILE A O 1
ATOM 741 N N . VAL A 1 92 ? 23.581 2.308 -39.611 1.00 84.06 92 VAL A N 1
ATOM 742 C CA . VAL A 1 92 ? 24.326 3.374 -40.301 1.00 84.06 92 VAL A CA 1
ATOM 743 C C . VAL A 1 92 ? 25.683 2.860 -40.781 1.00 84.06 92 VAL A C 1
ATOM 745 O O . VAL A 1 92 ? 26.057 3.107 -41.933 1.00 84.06 92 VAL A O 1
ATOM 748 N N . ASP A 1 93 ? 26.386 2.096 -39.949 1.00 81.88 93 ASP A N 1
ATOM 749 C CA . ASP A 1 93 ? 27.667 1.494 -40.315 1.00 81.88 93 ASP A CA 1
ATOM 750 C C . ASP A 1 93 ? 27.506 0.451 -41.424 1.00 81.88 93 ASP A C 1
ATOM 752 O O . ASP A 1 93 ? 28.218 0.495 -42.432 1.00 81.88 93 ASP A O 1
ATOM 756 N N . GLN A 1 94 ? 26.508 -0.430 -41.329 1.00 80.19 94 GLN A N 1
ATOM 757 C CA . GLN A 1 94 ? 26.236 -1.412 -42.376 1.00 80.19 94 GLN A CA 1
ATOM 758 C C . GLN A 1 94 ? 25.904 -0.734 -43.710 1.00 80.19 94 GLN A C 1
ATOM 760 O O . GLN A 1 94 ? 26.391 -1.161 -44.762 1.00 80.19 94 GLN A O 1
ATOM 765 N N . ARG A 1 95 ? 25.144 0.368 -43.683 1.00 77.44 95 ARG A N 1
ATOM 766 C CA . ARG A 1 95 ? 24.852 1.187 -44.866 1.00 77.44 95 ARG A CA 1
ATOM 767 C C . ARG A 1 95 ? 26.122 1.777 -45.477 1.00 77.44 95 ARG A C 1
ATOM 769 O O . ARG A 1 95 ? 26.270 1.755 -46.700 1.00 77.44 95 ARG A O 1
ATOM 776 N N . ARG A 1 96 ? 27.055 2.269 -44.654 1.00 77.69 96 ARG A N 1
ATOM 777 C CA . ARG A 1 96 ? 28.354 2.788 -45.112 1.00 77.69 96 ARG A CA 1
ATOM 778 C C . ARG A 1 96 ? 29.151 1.703 -45.835 1.00 77.69 96 ARG A C 1
ATOM 780 O O . ARG A 1 96 ? 29.651 1.969 -46.929 1.00 77.69 96 ARG A O 1
ATOM 787 N N . HIS A 1 97 ? 29.228 0.504 -45.261 1.00 79.25 97 HIS A N 1
ATOM 788 C CA . HIS A 1 97 ? 30.016 -0.608 -45.800 1.00 79.25 97 HIS A CA 1
ATOM 789 C C . HIS A 1 97 ? 29.412 -1.275 -47.038 1.00 79.25 97 HIS A C 1
ATOM 791 O O . HIS A 1 97 ? 30.157 -1.798 -47.858 1.00 79.25 97 HIS A O 1
ATOM 797 N N . THR A 1 98 ? 28.090 -1.260 -47.203 1.00 74.50 98 THR A N 1
ATOM 798 C CA . THR A 1 98 ? 27.425 -1.951 -48.323 1.00 74.50 98 THR A CA 1
ATOM 799 C C . THR A 1 98 ? 27.052 -1.017 -49.471 1.00 74.50 98 THR A C 1
ATOM 801 O O . THR A 1 98 ? 27.312 -1.334 -50.629 1.00 74.50 98 THR A O 1
ATOM 804 N N . ILE A 1 99 ? 26.482 0.159 -49.189 1.00 75.69 99 ILE A N 1
ATOM 805 C CA . ILE A 1 99 ? 25.927 1.032 -50.236 1.00 75.69 99 ILE A CA 1
ATOM 806 C C . ILE A 1 99 ? 27.009 1.882 -50.908 1.00 75.69 99 ILE A C 1
ATOM 808 O O . ILE A 1 99 ? 26.972 2.081 -52.128 1.00 75.69 99 ILE A O 1
ATOM 812 N N . SER A 1 100 ? 27.982 2.378 -50.138 1.00 78.75 100 SER A N 1
ATOM 813 C CA . SER A 1 100 ? 29.030 3.262 -50.668 1.00 78.75 100 SER A CA 1
ATOM 814 C C . SER A 1 100 ? 29.894 2.569 -51.732 1.00 78.75 100 SER A C 1
ATOM 816 O O . SER A 1 100 ? 30.029 3.141 -52.815 1.00 78.75 100 SER A O 1
ATOM 818 N N . PRO A 1 101 ? 30.401 1.335 -51.508 1.00 83.44 101 PRO A N 1
ATOM 819 C CA . PRO A 1 101 ? 31.228 0.644 -52.498 1.00 83.44 101 PRO A CA 1
ATOM 820 C C . PRO A 1 101 ? 30.455 0.283 -53.772 1.00 83.44 101 PRO A C 1
ATOM 822 O O . PRO A 1 101 ? 30.958 0.455 -54.881 1.00 83.44 101 PRO A O 1
ATOM 825 N N . VAL A 1 102 ? 29.198 -0.158 -53.631 1.00 81.94 102 VAL A N 1
ATOM 826 C CA . VAL A 1 102 ? 28.335 -0.494 -54.776 1.00 81.94 102 VAL A CA 1
ATOM 82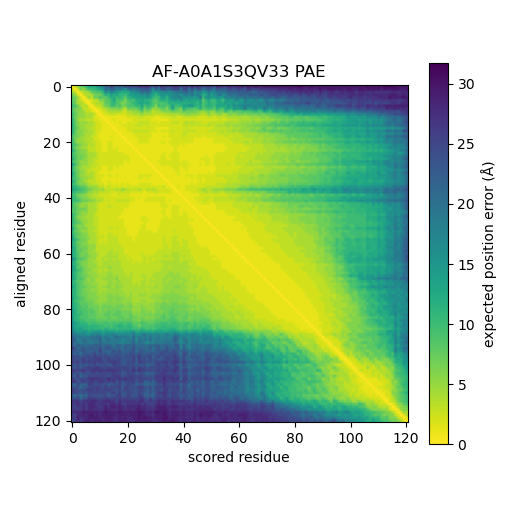7 C C . VAL A 1 102 ? 28.094 0.736 -55.654 1.00 81.94 102 VAL A C 1
ATOM 829 O O . VAL A 1 102 ? 28.216 0.655 -56.878 1.00 81.94 102 VAL A O 1
ATOM 832 N N . SER A 1 103 ? 27.829 1.888 -55.032 1.00 80.94 103 SER A N 1
ATOM 833 C CA . SER A 1 103 ? 27.615 3.153 -55.741 1.00 80.94 103 SER A CA 1
ATOM 834 C C . SER A 1 103 ? 28.875 3.628 -56.475 1.00 80.94 103 SER A C 1
ATOM 836 O O . SER A 1 103 ? 28.777 4.115 -57.602 1.00 80.94 103 SER A O 1
ATOM 838 N N . SER A 1 104 ? 30.066 3.486 -55.877 1.00 82.12 104 SER A N 1
ATOM 839 C CA . SER A 1 104 ? 31.327 3.831 -56.550 1.00 82.12 104 SER A CA 1
ATOM 840 C C . SER A 1 104 ? 31.602 2.925 -57.748 1.00 82.12 104 SER A C 1
ATOM 842 O O . SER A 1 104 ? 31.874 3.437 -58.833 1.00 82.12 104 SER A O 1
ATOM 844 N N . SER A 1 105 ? 31.427 1.608 -57.604 1.00 85.00 105 SER A N 1
ATOM 845 C CA . SER A 1 105 ? 31.654 0.665 -58.704 1.00 85.00 105 SER A CA 1
ATOM 846 C C . SER A 1 105 ? 30.646 0.828 -59.848 1.00 85.00 105 SER A C 1
ATOM 848 O O . SER A 1 105 ? 30.984 0.600 -61.007 1.00 85.00 105 SER A O 1
ATOM 850 N N . GLN A 1 106 ? 29.398 1.224 -59.567 1.00 83.31 106 GLN A N 1
ATOM 851 C CA . GLN A 1 106 ? 28.429 1.575 -60.615 1.00 83.31 106 GLN A CA 1
ATOM 852 C C . GLN A 1 106 ? 28.856 2.828 -61.390 1.00 83.31 106 GLN A C 1
ATOM 854 O O . GLN A 1 106 ? 28.851 2.811 -62.620 1.00 83.31 106 GLN A O 1
ATOM 859 N N . ARG A 1 107 ? 29.284 3.889 -60.691 1.00 83.19 107 ARG A N 1
ATOM 860 C CA . ARG A 1 107 ? 29.764 5.130 -61.326 1.00 83.19 107 ARG A CA 1
ATOM 861 C C . ARG A 1 107 ? 30.994 4.898 -62.200 1.00 83.19 107 ARG A C 1
ATOM 863 O O . ARG A 1 107 ? 31.115 5.533 -63.243 1.00 83.19 107 ARG A O 1
ATOM 870 N N . GLU A 1 108 ? 31.899 4.023 -61.777 1.00 85.31 108 GLU A N 1
ATOM 871 C CA . GLU A 1 108 ? 33.082 3.639 -62.551 1.00 85.31 108 GLU A CA 1
ATOM 872 C C . GLU A 1 108 ? 32.689 2.913 -63.846 1.00 85.31 108 GLU A C 1
ATOM 874 O O . GLU A 1 108 ? 33.016 3.389 -64.934 1.00 85.31 108 GLU A O 1
ATOM 879 N N . ARG A 1 109 ? 31.839 1.881 -63.749 1.00 83.81 109 ARG A N 1
ATOM 880 C CA . ARG A 1 109 ? 31.294 1.161 -64.917 1.00 83.81 109 ARG A CA 1
ATOM 881 C C . ARG A 1 109 ? 30.560 2.071 -65.905 1.00 83.81 109 ARG A C 1
ATOM 883 O O . ARG A 1 109 ? 30.624 1.866 -67.115 1.00 83.81 109 ARG A O 1
ATOM 890 N N . GLU A 1 110 ? 29.834 3.075 -65.421 1.00 83.69 110 GLU A N 1
ATOM 891 C CA . GLU A 1 110 ? 29.161 4.044 -66.291 1.00 83.69 110 GLU A CA 1
ATOM 892 C C . GLU A 1 110 ? 30.125 5.000 -67.012 1.00 83.69 110 GLU A C 1
ATOM 894 O O . GLU A 1 110 ? 29.808 5.470 -68.108 1.00 83.69 110 GLU A O 1
ATOM 899 N N . ARG A 1 111 ? 31.276 5.335 -66.412 1.00 82.62 111 ARG A N 1
ATOM 900 C CA . ARG A 1 111 ? 32.313 6.137 -67.084 1.00 82.62 111 ARG A CA 1
ATOM 901 C C . ARG A 1 111 ? 32.993 5.324 -68.176 1.00 82.62 111 ARG A C 1
ATOM 903 O O . ARG A 1 111 ? 33.143 5.837 -69.279 1.00 82.62 111 ARG A O 1
ATOM 910 N N . GLU A 1 112 ? 33.313 4.062 -67.897 1.00 84.00 112 GLU A N 1
ATOM 911 C CA . GLU A 1 112 ? 33.895 3.143 -68.881 1.00 84.00 112 GLU A CA 1
ATOM 912 C C . GLU A 1 112 ? 32.986 2.977 -70.106 1.00 84.00 112 GLU A C 1
ATOM 914 O O . GLU A 1 112 ? 33.448 3.114 -71.235 1.00 84.00 112 GLU A O 1
ATOM 919 N N . ARG A 1 113 ? 31.671 2.794 -69.907 1.00 80.75 113 ARG A N 1
ATOM 920 C CA . ARG A 1 113 ? 30.707 2.718 -71.023 1.00 80.75 113 ARG A CA 1
ATOM 921 C C . ARG A 1 113 ? 30.633 3.996 -71.855 1.00 80.75 113 ARG A C 1
ATOM 923 O O . ARG A 1 113 ? 30.455 3.909 -73.063 1.00 80.75 113 ARG A O 1
ATOM 930 N N . ARG A 1 114 ? 30.740 5.173 -71.229 1.00 78.81 114 ARG A N 1
ATOM 931 C CA . ARG A 1 114 ? 30.709 6.469 -71.933 1.00 78.81 114 ARG A CA 1
ATOM 932 C C . ARG A 1 114 ? 31.995 6.762 -72.709 1.00 78.81 114 ARG A C 1
ATOM 934 O O . ARG A 1 114 ? 31.939 7.510 -73.676 1.00 78.81 114 ARG A O 1
ATOM 941 N N . GLY A 1 115 ? 33.125 6.200 -72.282 1.00 74.38 115 GLY A N 1
ATOM 942 C CA . GLY A 1 115 ? 34.413 6.325 -72.969 1.00 74.38 115 GLY A CA 1
ATOM 943 C C . GLY A 1 115 ? 34.675 5.253 -74.032 1.00 74.38 115 GLY A C 1
ATOM 944 O O . GLY A 1 115 ? 35.666 5.358 -74.750 1.00 74.38 115 GLY A O 1
ATOM 945 N N . ALA A 1 116 ? 33.828 4.224 -74.137 1.00 73.19 116 ALA A N 1
ATOM 946 C CA . ALA A 1 116 ? 34.013 3.145 -75.100 1.00 73.19 116 ALA A CA 1
ATOM 947 C C . ALA A 1 116 ? 33.715 3.626 -76.539 1.00 73.19 116 ALA A C 1
ATOM 949 O O . ALA A 1 116 ? 32.671 4.242 -76.770 1.00 73.19 116 ALA A O 1
ATOM 950 N N . PRO A 1 117 ? 34.599 3.352 -77.518 1.00 66.94 117 PRO A N 1
ATOM 951 C CA . PRO A 1 117 ? 34.387 3.779 -78.895 1.00 66.94 117 PRO A CA 1
ATOM 952 C C . PRO A 1 117 ? 33.186 3.053 -79.508 1.00 66.94 117 PRO A C 1
ATOM 954 O O . PRO A 1 117 ? 33.051 1.834 -79.391 1.00 66.94 117 PRO A O 1
ATOM 957 N N . ILE A 1 118 ? 32.313 3.810 -80.177 1.00 65.94 118 ILE A N 1
ATOM 958 C CA . ILE A 1 118 ? 31.172 3.261 -80.912 1.00 65.94 118 ILE A CA 1
ATOM 959 C C . ILE A 1 118 ? 31.733 2.538 -82.138 1.00 65.94 118 ILE A C 1
ATOM 961 O O . ILE A 1 118 ? 32.281 3.177 -83.034 1.00 65.94 118 ILE A O 1
ATOM 965 N N . GLN A 1 119 ? 31.622 1.210 -82.176 1.00 64.00 119 GLN A N 1
ATOM 966 C CA . GLN A 1 119 ? 31.931 0.448 -83.383 1.00 64.00 119 GLN A CA 1
ATOM 967 C C . GLN A 1 119 ? 30.864 0.762 -84.439 1.00 64.00 119 GLN A C 1
ATOM 969 O O . GLN A 1 119 ? 29.730 0.296 -84.352 1.00 64.00 119 GLN A O 1
ATOM 974 N N . SER A 1 120 ? 31.217 1.608 -85.405 1.00 58.94 120 SER A N 1
ATOM 975 C CA . SER A 1 120 ? 30.425 1.855 -86.608 1.00 58.94 120 SER A CA 1
ATOM 976 C C . SER A 1 120 ? 30.677 0.731 -87.613 1.00 58.94 120 SER A C 1
ATOM 978 O O . SER A 1 120 ? 31.822 0.540 -88.029 1.00 58.94 120 SER A O 1
ATOM 980 N N . HIS A 1 121 ? 29.617 -0.006 -87.948 1.00 59.06 121 HIS A N 1
ATOM 981 C CA . HIS A 1 121 ? 29.589 -0.999 -89.024 1.00 59.06 121 HIS A CA 1
ATOM 982 C C . HIS A 1 121 ? 29.661 -0.357 -90.409 1.00 59.06 121 HIS A C 1
ATOM 984 O O . HIS A 1 121 ? 29.101 0.752 -90.568 1.00 59.06 121 HIS A O 1
#

Secondary structure (DSSP, 8-state):
--HHHHHHHTTB-TTT--B--EEETTTTEEE-HHHHHTTTTTS-EEEHHHHHHHHHHHHHHHHHHHHHHHHHHHHHHHHHHHHHHHHHHHHHHHHHHHHHHHHHHHHHHHHHHHHS-----

Mean predicted aligned error: 9.93 Å

Sequence (121 aa):
MVKATAQLQEKICSHHDKLLEVYCRTDQQCICYLCTMDEHKGHDTVSAAAERTEKQRQLGMSQQKVQQRFQEREKELKELQQAVESFKVSIVDQRRHTISPVSSSQRERERERRGAPIQSH

Foldseek 3Di:
DPPVVVVVVVQADPVPRAGQQKAFPVVGDRDGPVCCVPVVPPTDMDTPVVVVVVVVVVVVVVVVVVVVVVVVVVVVVVVVVVVVVVVVVVVVVVCCVPVVVVVVVVVVVVVVVVPDDDPDD

Radius of gyration: 38.94 Å; Cα contacts (8 Å, |Δi|>4): 73; chains: 1; bounding box: 61×40×112 Å

Nearest PDB structures (foldseek):
  2csv-assembly1_A  TM=9.371E-01  e=4.084E-04  Homo sapiens
  7z36-assembly1_B  TM=6.476E-01  e=5.293E-03  Homo sapiens
  2yvr-assembly1_A  TM=9.621E-01  e=2.920E-02  Homo sapiens
  5va4-assembly1_A  TM=6.250E-01  e=3.216E-03  Aotus trivirgatus
  6qaj-assembly1_B  TM=7.062E-01  e=2.719E-02  Tequatrovirus T4

Solvent-accessible surface area (backbone atoms only — not comparable to full-atom values): 6892 Å² total; per-residue (Å²): 143,60,68,71,59,54,64,51,53,77,43,39,31,91,90,73,77,36,57,41,56,26,24,32,64,76,80,68,42,72,34,22,74,68,43,47,74,51,92,44,53,89,51,54,67,46,47,36,65,60,53,48,55,52,52,52,51,53,50,52,54,51,50,51,53,52,51,51,53,50,54,52,50,55,49,53,52,52,53,51,53,51,51,54,51,53,50,54,52,50,52,54,51,51,47,54,70,55,50,50,57,55,54,51,56,50,56,50,54,55,48,54,62,73,69,53,79,82,86,80,130